Protein AF-A0A453LFC6-F1 (afdb_monomer_lite)

Structure (mmCIF, N/CA/C/O backbone):
data_AF-A0A453LFC6-F1
#
_entry.id   AF-A0A453LFC6-F1
#
loop_
_atom_site.group_PDB
_atom_site.id
_atom_site.type_symbol
_atom_site.label_atom_id
_atom_site.label_alt_id
_atom_site.label_comp_id
_atom_site.label_asym_id
_atom_site.label_entity_id
_atom_site.label_seq_id
_atom_site.pdbx_PDB_ins_code
_atom_site.Cartn_x
_atom_site.Cartn_y
_atom_site.Cartn_z
_atom_site.occupancy
_atom_site.B_iso_or_equiv
_atom_site.auth_seq_id
_atom_site.auth_comp_id
_atom_site.auth_asym_id
_atom_site.auth_atom_id
_atom_site.pdbx_PDB_model_num
ATOM 1 N N . ASP A 1 1 ? 2.794 -14.665 -12.417 1.00 65.31 1 ASP A N 1
ATOM 2 C CA . ASP A 1 1 ? 2.870 -16.138 -12.338 1.00 65.31 1 ASP A CA 1
ATOM 3 C C . ASP A 1 1 ? 1.513 -16.704 -11.916 1.00 65.31 1 ASP A C 1
ATOM 5 O O . ASP A 1 1 ? 0.936 -16.222 -10.948 1.00 65.31 1 ASP A O 1
ATOM 9 N N . LEU A 1 2 ? 0.992 -17.698 -12.644 1.00 73.31 2 LEU A N 1
ATOM 10 C CA . LEU A 1 2 ? -0.300 -18.332 -12.348 1.00 73.31 2 LEU A CA 1
ATOM 11 C C . LEU A 1 2 ? -0.271 -19.138 -11.041 1.00 73.31 2 LEU A C 1
ATOM 13 O O . LEU A 1 2 ? -1.313 -19.289 -10.400 1.00 73.31 2 LEU A O 1
ATOM 17 N N . ASN A 1 3 ? 0.900 -19.634 -10.629 1.00 82.06 3 ASN A N 1
ATOM 18 C CA . ASN A 1 3 ? 1.019 -20.421 -9.407 1.00 82.06 3 ASN A CA 1
ATOM 19 C C . ASN A 1 3 ? 0.841 -19.544 -8.155 1.00 82.06 3 ASN A C 1
ATOM 21 O O . ASN A 1 3 ? 0.060 -19.899 -7.269 1.00 82.06 3 ASN A O 1
ATOM 25 N N . THR A 1 4 ? 1.458 -18.356 -8.129 1.00 82.06 4 THR A N 1
ATOM 26 C CA . THR A 1 4 ? 1.253 -17.354 -7.066 1.00 82.06 4 THR A CA 1
ATOM 27 C C . THR A 1 4 ? -0.200 -16.890 -6.981 1.00 82.06 4 THR A C 1
ATOM 29 O O . THR A 1 4 ? -0.789 -16.901 -5.902 1.00 82.06 4 THR A O 1
ATOM 32 N N . THR A 1 5 ? -0.834 -16.558 -8.109 1.00 86.00 5 THR A N 1
ATOM 33 C CA . THR A 1 5 ? -2.251 -16.157 -8.129 1.00 86.00 5 THR A CA 1
ATOM 34 C C . THR A 1 5 ? -3.157 -17.271 -7.591 1.00 86.00 5 THR A C 1
ATOM 36 O O . THR A 1 5 ? -4.019 -17.024 -6.746 1.00 86.00 5 THR A O 1
ATOM 39 N N . ALA A 1 6 ? -2.949 -18.518 -8.028 1.00 89.38 6 ALA A N 1
ATOM 40 C CA . ALA A 1 6 ? -3.715 -19.661 -7.537 1.00 89.38 6 ALA A CA 1
ATOM 41 C C . ALA A 1 6 ? -3.495 -19.910 -6.037 1.00 89.38 6 ALA A C 1
ATOM 43 O O . ALA A 1 6 ? -4.434 -20.294 -5.337 1.00 89.38 6 ALA A O 1
ATOM 44 N N . PHE A 1 7 ? -2.278 -19.684 -5.537 1.00 91.81 7 PHE A N 1
ATOM 45 C CA . PHE A 1 7 ? -1.970 -19.745 -4.113 1.00 91.81 7 PHE A CA 1
ATOM 46 C C . PHE A 1 7 ? -2.739 -18.688 -3.316 1.00 91.81 7 PHE A C 1
ATOM 48 O O . PHE A 1 7 ? -3.418 -19.059 -2.359 1.00 91.81 7 PHE A O 1
ATOM 55 N N . LEU A 1 8 ? -2.734 -17.424 -3.749 1.00 92.56 8 LEU A N 1
ATOM 56 C CA . LEU A 1 8 ? -3.484 -16.350 -3.087 1.00 92.56 8 LEU A CA 1
ATOM 57 C C . LEU A 1 8 ? -4.979 -16.673 -3.001 1.00 92.56 8 LEU A C 1
ATOM 59 O O . LEU A 1 8 ? -5.566 -16.579 -1.929 1.00 92.56 8 LEU A O 1
ATOM 63 N N . TYR A 1 9 ? -5.584 -17.165 -4.085 1.00 94.12 9 TYR A N 1
ATOM 64 C CA . TYR A 1 9 ? -6.980 -17.613 -4.058 1.00 94.12 9 TYR A CA 1
ATOM 65 C C . TYR A 1 9 ? -7.247 -18.732 -3.043 1.00 94.12 9 TYR A C 1
ATOM 67 O O . TYR A 1 9 ? -8.329 -18.785 -2.462 1.00 94.12 9 TYR A O 1
ATOM 75 N N . ARG A 1 10 ? -6.306 -19.668 -2.855 1.00 94.62 10 ARG A N 1
ATOM 76 C CA . ARG A 1 10 ? -6.457 -20.740 -1.858 1.00 94.62 10 ARG A CA 1
ATOM 77 C C . ARG A 1 10 ? -6.383 -20.190 -0.440 1.00 94.62 10 ARG A C 1
ATOM 79 O O . ARG A 1 10 ? -7.236 -20.554 0.358 1.00 94.62 10 ARG A O 1
ATOM 86 N N . VAL A 1 11 ? -5.408 -19.326 -0.158 1.00 94.38 11 VAL A N 1
ATOM 87 C CA . VAL A 1 11 ? -5.230 -18.722 1.170 1.00 94.38 11 VAL A CA 1
ATOM 88 C C . VAL A 1 11 ? -6.427 -17.850 1.524 1.00 94.38 11 VAL A C 1
ATOM 90 O O . VAL A 1 11 ? -7.040 -18.070 2.556 1.00 94.38 11 VAL A O 1
ATOM 93 N N . ILE A 1 12 ? -6.838 -16.939 0.638 1.00 95.19 12 ILE A N 1
ATOM 94 C CA . ILE A 1 12 ? -7.971 -16.045 0.904 1.00 95.19 12 ILE A CA 1
ATOM 95 C C . ILE A 1 12 ? -9.254 -16.843 1.182 1.00 95.19 12 ILE A C 1
ATOM 97 O O . ILE A 1 12 ? -9.991 -16.511 2.100 1.00 95.19 12 ILE A O 1
ATOM 101 N N . ARG A 1 13 ? -9.517 -17.928 0.439 1.00 94.75 13 ARG A N 1
ATOM 102 C CA . ARG A 1 13 ? -10.677 -18.794 0.717 1.00 94.75 13 ARG A CA 1
ATOM 103 C C . ARG A 1 13 ? -10.576 -19.556 2.035 1.00 94.75 13 ARG A C 1
ATOM 105 O O . ARG A 1 13 ? -11.609 -19.877 2.604 1.00 94.75 13 ARG A O 1
ATOM 112 N N . ALA A 1 14 ? -9.369 -19.938 2.445 1.00 96.06 14 ALA A N 1
ATOM 113 C CA . ALA A 1 14 ? -9.162 -20.699 3.671 1.00 96.06 14 ALA A CA 1
ATOM 114 C C . ALA A 1 14 ? -9.275 -19.810 4.915 1.00 96.06 14 ALA A C 1
ATOM 116 O O . ALA A 1 14 ? -9.831 -20.249 5.915 1.00 96.06 14 ALA A O 1
ATOM 117 N N . GLU A 1 15 ? -8.770 -18.579 4.826 1.00 94.62 15 GLU A N 1
ATOM 118 C CA . GLU A 1 15 ? -8.699 -17.640 5.948 1.00 94.62 15 GLU A CA 1
ATOM 119 C C . GLU A 1 15 ? -9.917 -16.704 6.046 1.00 94.62 15 GLU A C 1
ATOM 121 O O . GLU A 1 15 ? -10.121 -16.115 7.100 1.00 94.62 15 GLU A O 1
ATOM 126 N N . ASP A 1 16 ? -10.702 -16.553 4.969 1.00 92.56 16 ASP A N 1
ATOM 127 C CA . ASP A 1 16 ? -11.873 -15.656 4.869 1.00 92.56 16 ASP A CA 1
ATOM 128 C C . ASP A 1 16 ? -11.641 -14.254 5.487 1.00 92.56 16 ASP A C 1
ATOM 130 O O . ASP A 1 16 ? -12.352 -13.847 6.407 1.00 92.56 16 ASP A O 1
ATOM 134 N N . PRO A 1 17 ? -10.596 -13.515 5.051 1.00 93.75 17 PRO A N 1
ATOM 135 C CA . PRO A 1 17 ? -10.158 -12.307 5.743 1.00 93.75 17 PRO A CA 1
ATOM 136 C C . PRO A 1 17 ? -11.014 -11.085 5.391 1.00 93.75 17 PRO A C 1
ATOM 138 O O . PRO A 1 17 ? -11.397 -10.901 4.237 1.00 93.75 17 PRO A O 1
ATOM 141 N N . ASP A 1 18 ? -11.180 -10.152 6.333 1.00 89.75 18 ASP A N 1
ATOM 142 C CA . ASP A 1 18 ? -11.832 -8.862 6.043 1.00 89.75 18 ASP A CA 1
ATOM 143 C C . ASP A 1 18 ? -10.926 -7.857 5.304 1.00 89.75 18 ASP A C 1
ATOM 145 O O . ASP A 1 18 ? -11.403 -6.907 4.674 1.00 89.75 18 ASP A O 1
ATOM 149 N N . LEU A 1 19 ? -9.605 -8.046 5.393 1.00 94.19 19 LEU A N 1
ATOM 150 C CA . LEU A 1 19 ? -8.594 -7.190 4.774 1.00 94.19 19 LEU A CA 1
ATOM 151 C C . LEU A 1 19 ? -7.403 -8.015 4.286 1.00 94.19 19 LEU A C 1
ATOM 153 O O . LEU A 1 19 ? -6.829 -8.799 5.038 1.00 94.19 19 LEU A O 1
ATOM 157 N N . VAL A 1 20 ? -6.971 -7.754 3.052 1.00 96.19 20 VAL A N 1
ATOM 158 C CA . VAL A 1 20 ? -5.697 -8.255 2.515 1.00 96.19 20 VAL A CA 1
ATOM 159 C C . VAL A 1 20 ? -4.668 -7.128 2.500 1.00 96.19 20 VAL A C 1
ATOM 161 O O . VAL A 1 20 ? -4.922 -6.057 1.953 1.00 96.19 20 VAL A O 1
ATOM 164 N N . VAL A 1 21 ? -3.491 -7.362 3.077 1.00 96.38 21 VAL A N 1
ATOM 165 C CA . VAL A 1 21 ? -2.382 -6.399 3.058 1.00 96.38 21 VAL A CA 1
ATOM 166 C C . VAL A 1 21 ? -1.228 -6.946 2.230 1.00 96.38 21 VAL A C 1
ATOM 168 O O . VAL A 1 21 ? -0.699 -8.012 2.536 1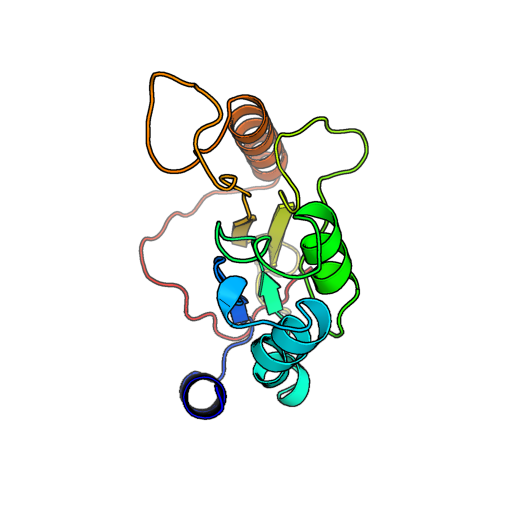.00 96.38 21 VAL A O 1
ATOM 171 N N . PHE A 1 22 ? -0.812 -6.191 1.216 1.00 95.75 22 PHE A N 1
ATOM 172 C CA . PHE A 1 22 ? 0.371 -6.480 0.419 1.00 95.75 22 PHE A CA 1
ATOM 173 C C . PHE A 1 22 ? 1.551 -5.612 0.879 1.00 95.75 22 PHE A C 1
ATOM 175 O O . PHE A 1 22 ? 1.496 -4.383 0.862 1.00 95.75 22 PHE A O 1
ATOM 182 N N . THR A 1 23 ? 2.627 -6.242 1.339 1.00 93.31 23 THR A N 1
ATOM 183 C CA . THR A 1 23 ? 3.700 -5.564 2.087 1.00 93.31 23 THR A CA 1
ATOM 184 C C . THR A 1 23 ? 4.904 -5.162 1.233 1.00 93.31 23 THR A C 1
ATOM 186 O O . THR A 1 23 ? 6.008 -5.050 1.759 1.00 93.31 23 THR A O 1
ATOM 189 N N . GLY A 1 24 ? 4.701 -4.929 -0.064 1.00 91.44 24 GLY A N 1
ATOM 190 C CA . GLY A 1 24 ? 5.767 -4.619 -1.016 1.00 91.44 24 GLY A CA 1
ATOM 191 C C . GLY A 1 24 ? 6.234 -5.831 -1.813 1.00 91.44 24 GLY A C 1
ATOM 192 O O . GLY A 1 24 ? 5.842 -6.961 -1.526 1.00 91.44 24 GLY A O 1
ATOM 193 N N . ASP A 1 25 ? 7.039 -5.562 -2.842 1.00 92.06 25 ASP A N 1
ATOM 194 C CA . ASP A 1 25 ? 7.485 -6.532 -3.852 1.00 92.06 25 ASP A CA 1
ATOM 195 C C . ASP A 1 25 ? 6.291 -7.300 -4.436 1.00 92.06 25 ASP A C 1
ATOM 197 O O . ASP A 1 25 ? 6.276 -8.523 -4.592 1.00 92.06 25 ASP A O 1
ATOM 201 N N . ASN A 1 26 ? 5.254 -6.525 -4.745 1.00 90.44 26 ASN A N 1
ATOM 202 C CA . ASN A 1 26 ? 4.005 -6.970 -5.341 1.00 90.44 26 ASN A CA 1
ATOM 203 C C . ASN A 1 26 ? 4.242 -7.521 -6.752 1.00 90.44 26 ASN A C 1
ATOM 205 O O . ASN A 1 26 ? 3.557 -8.448 -7.193 1.00 90.44 26 ASN A O 1
ATOM 209 N N . ILE A 1 27 ? 5.222 -6.950 -7.457 1.00 89.44 27 ILE A N 1
ATOM 210 C CA . ILE A 1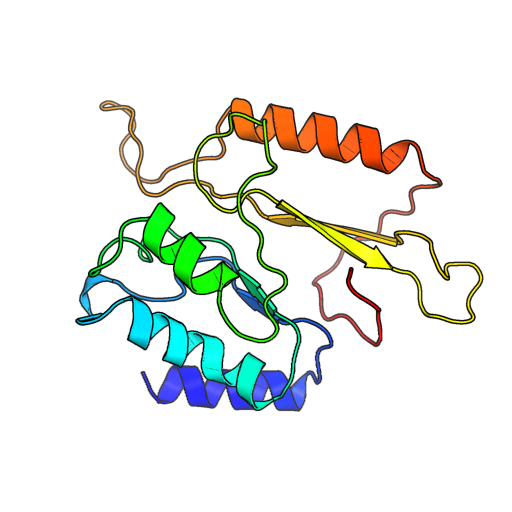 27 ? 5.732 -7.449 -8.729 1.00 89.44 27 ILE A CA 1
ATOM 211 C C . ILE A 1 27 ? 7.255 -7.546 -8.681 1.00 89.44 27 ILE A C 1
ATOM 213 O O . ILE A 1 27 ? 7.937 -6.779 -8.005 1.00 89.44 27 ILE A O 1
ATOM 217 N N . PHE A 1 28 ? 7.796 -8.451 -9.489 1.00 86.12 28 PHE A N 1
ATOM 218 C CA . PHE A 1 28 ? 9.215 -8.459 -9.807 1.00 86.12 28 PHE A CA 1
ATOM 219 C C . PHE A 1 28 ? 9.424 -7.690 -11.114 1.00 86.12 28 PHE A C 1
ATOM 221 O O . PHE A 1 28 ? 9.079 -8.187 -12.189 1.00 86.12 28 PHE A O 1
ATOM 228 N N . GLY A 1 29 ? 9.916 -6.449 -11.026 1.00 76.69 29 GLY A N 1
ATOM 229 C CA . GLY A 1 29 ? 9.918 -5.526 -12.164 1.00 76.69 29 GLY A CA 1
ATOM 230 C C . GLY A 1 29 ? 10.702 -6.027 -13.382 1.00 76.69 29 GLY A C 1
ATOM 231 O O . GLY A 1 29 ? 10.246 -5.826 -14.506 1.00 76.69 29 GLY A O 1
ATOM 232 N N . ALA A 1 30 ? 11.799 -6.764 -13.176 1.00 77.38 30 ALA A N 1
ATOM 233 C CA . ALA A 1 30 ? 12.604 -7.333 -14.262 1.00 77.38 30 ALA A CA 1
ATOM 234 C C . ALA A 1 30 ? 11.833 -8.327 -15.157 1.00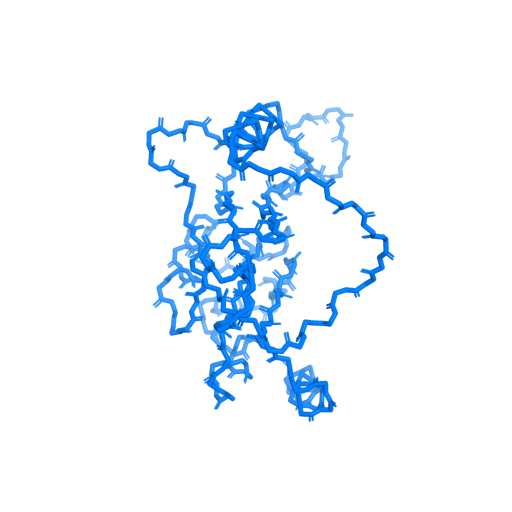 77.38 30 ALA A C 1
ATOM 236 O O . ALA A 1 30 ? 12.081 -8.380 -16.361 1.00 77.38 30 ALA A O 1
ATOM 237 N N . ASP A 1 31 ? 10.860 -9.051 -14.597 1.00 81.75 31 ASP A N 1
ATOM 238 C CA . ASP A 1 31 ? 10.001 -9.986 -15.340 1.00 81.75 31 ASP A CA 1
ATOM 239 C C . ASP A 1 31 ? 8.653 -9.354 -15.738 1.00 81.75 31 ASP A C 1
ATOM 241 O O . ASP A 1 31 ? 7.757 -10.024 -16.259 1.00 81.75 31 ASP A O 1
ATOM 245 N N . SER A 1 32 ? 8.487 -8.049 -15.504 1.00 82.69 32 SER A N 1
ATOM 246 C CA . SER A 1 32 ? 7.249 -7.318 -15.747 1.00 82.69 32 SER A CA 1
ATOM 247 C C . SER A 1 32 ? 7.382 -6.372 -16.940 1.00 82.69 32 SER A C 1
ATOM 249 O O . SER A 1 32 ? 7.693 -5.190 -16.794 1.00 82.69 32 SER A O 1
ATOM 251 N N . THR A 1 33 ? 7.022 -6.857 -18.130 1.00 87.00 33 THR A N 1
ATOM 252 C CA . THR A 1 33 ? 6.997 -6.042 -19.362 1.00 87.00 33 THR A CA 1
ATOM 253 C C . THR A 1 33 ? 6.009 -4.869 -19.310 1.00 87.00 33 THR A C 1
ATOM 255 O O . THR A 1 33 ? 6.122 -3.935 -20.097 1.00 87.00 33 THR A O 1
ATOM 258 N N . ASP A 1 34 ? 5.017 -4.931 -18.418 1.00 92.88 34 ASP A N 1
ATOM 259 C CA . ASP A 1 34 ? 4.025 -3.883 -18.168 1.00 92.88 34 ASP A CA 1
ATOM 260 C C . ASP A 1 34 ? 3.683 -3.882 -16.669 1.00 92.88 34 ASP A C 1
ATOM 262 O O . ASP A 1 34 ? 2.933 -4.735 -16.194 1.00 92.88 34 ASP A O 1
ATOM 266 N N . ALA A 1 35 ? 4.279 -2.955 -15.913 1.00 93.69 35 ALA A N 1
ATOM 267 C CA . ALA A 1 35 ? 4.142 -2.904 -14.456 1.00 93.69 35 ALA A CA 1
ATOM 268 C C . ALA A 1 35 ? 2.690 -2.705 -13.996 1.00 93.69 35 ALA A C 1
ATOM 270 O O . ALA A 1 35 ? 2.283 -3.321 -13.014 1.00 93.69 35 ALA A O 1
ATOM 271 N N . ALA A 1 36 ? 1.891 -1.920 -14.727 1.00 95.62 36 ALA A N 1
ATOM 272 C CA . ALA A 1 36 ? 0.480 -1.708 -14.403 1.00 95.62 36 ALA A CA 1
ATOM 273 C C . ALA A 1 36 ? -0.312 -3.019 -14.508 1.00 95.62 36 ALA A C 1
ATOM 275 O O . ALA A 1 36 ? -0.984 -3.419 -13.560 1.00 95.62 36 ALA A O 1
ATOM 276 N N . LYS A 1 37 ? -0.164 -3.750 -15.621 1.00 94.50 37 LYS A N 1
ATOM 277 C CA . LYS A 1 37 ? -0.850 -5.041 -15.803 1.00 94.50 37 LYS A CA 1
ATOM 278 C C . LYS A 1 37 ? -0.374 -6.112 -14.830 1.00 94.50 37 LYS A C 1
ATOM 280 O O . LYS A 1 37 ? -1.172 -6.941 -14.397 1.00 94.50 37 LYS A O 1
ATOM 285 N N . SER A 1 38 ? 0.913 -6.121 -14.493 1.00 94.25 38 SER A N 1
ATOM 286 C CA . SER A 1 38 ? 1.442 -7.048 -13.492 1.00 94.25 38 SER A CA 1
ATOM 287 C C . SER A 1 38 ? 0.859 -6.761 -12.108 1.00 94.25 38 SER A C 1
ATOM 289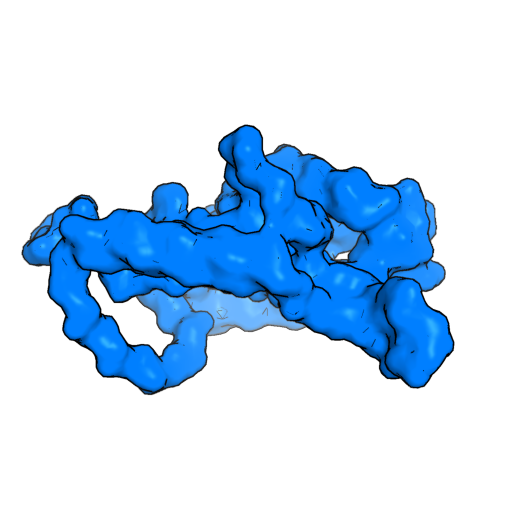 O O . SER A 1 38 ? 0.463 -7.701 -11.422 1.00 94.25 38 SER A O 1
ATOM 291 N N . MET A 1 39 ? 0.726 -5.484 -11.733 1.00 95.25 39 MET A N 1
ATOM 292 C CA . MET A 1 39 ? 0.034 -5.071 -10.507 1.00 95.25 39 MET A CA 1
ATOM 293 C C . MET A 1 39 ? -1.441 -5.479 -10.539 1.00 95.25 39 MET A C 1
ATOM 295 O O . MET A 1 39 ? -1.929 -6.076 -9.580 1.00 95.25 39 MET A O 1
ATOM 299 N N . ASP A 1 40 ? -2.136 -5.260 -11.660 1.00 95.81 40 ASP A N 1
ATOM 300 C CA . ASP A 1 40 ? -3.523 -5.706 -11.834 1.00 95.81 40 ASP A CA 1
ATOM 301 C C . ASP A 1 40 ? -3.658 -7.210 -11.579 1.00 95.81 40 ASP A C 1
ATOM 303 O O . ASP A 1 40 ? -4.536 -7.639 -10.832 1.00 95.81 40 ASP A O 1
ATOM 307 N N . ALA A 1 41 ? -2.757 -8.018 -12.144 1.00 94.19 41 ALA A N 1
ATOM 308 C CA . ALA A 1 41 ? -2.754 -9.465 -11.969 1.00 94.19 41 ALA A CA 1
ATOM 309 C C . ALA A 1 41 ? -2.401 -9.904 -10.536 1.00 94.19 41 ALA A C 1
ATOM 311 O O . ALA A 1 41 ? -2.982 -10.873 -10.038 1.00 94.19 41 ALA A O 1
ATOM 312 N N . ALA A 1 42 ? -1.470 -9.212 -9.873 1.00 93.81 42 ALA A N 1
ATOM 313 C CA . ALA A 1 42 ? -1.060 -9.504 -8.500 1.00 93.81 42 ALA A CA 1
ATOM 314 C C . ALA A 1 42 ? -2.197 -9.248 -7.498 1.00 93.81 42 ALA A C 1
ATOM 316 O O . ALA A 1 42 ? -2.441 -10.061 -6.606 1.00 93.81 42 ALA A O 1
ATOM 317 N N . ILE A 1 43 ? -2.935 -8.155 -7.691 1.00 96.31 43 ILE A N 1
ATOM 318 C CA . ILE A 1 43 ? -4.015 -7.714 -6.800 1.00 96.31 43 ILE A CA 1
ATOM 319 C C . ILE A 1 43 ? -5.374 -8.339 -7.169 1.00 96.31 43 ILE A C 1
ATOM 321 O O . ILE A 1 43 ? -6.276 -8.419 -6.328 1.00 96.31 43 ILE A O 1
ATOM 325 N N . ALA A 1 44 ? -5.532 -8.837 -8.403 1.00 96.25 44 ALA A N 1
ATOM 326 C CA . ALA A 1 44 ? -6.773 -9.427 -8.910 1.00 96.25 44 ALA A CA 1
ATOM 327 C C . ALA A 1 44 ? -7.470 -10.413 -7.954 1.00 96.25 44 ALA A C 1
ATOM 329 O O . ALA A 1 44 ? -8.701 -10.352 -7.894 1.00 96.25 44 ALA A O 1
ATOM 330 N N . PRO A 1 45 ? -6.778 -11.289 -7.192 1.00 95.94 45 PRO A N 1
ATOM 331 C CA . PRO A 1 45 ? -7.439 -12.172 -6.233 1.00 95.94 45 PRO A CA 1
ATOM 332 C C . PRO A 1 45 ? -8.283 -11.433 -5.190 1.00 95.94 45 PRO A C 1
ATOM 334 O O . PRO A 1 45 ? -9.444 -11.788 -4.996 1.00 95.94 45 PRO A O 1
ATOM 337 N N . ALA A 1 46 ? -7.751 -10.369 -4.578 1.00 96.19 46 ALA A N 1
ATOM 338 C CA . ALA A 1 46 ? -8.477 -9.588 -3.576 1.00 96.19 46 ALA A CA 1
ATOM 339 C C . ALA A 1 46 ? -9.686 -8.870 -4.197 1.00 96.19 46 ALA A C 1
ATOM 341 O O . ALA A 1 46 ? -10.794 -8.928 -3.663 1.00 96.19 46 ALA A O 1
ATOM 342 N N . ILE A 1 47 ? -9.503 -8.264 -5.376 1.00 97.19 47 ILE A N 1
ATOM 343 C CA . ILE A 1 47 ? -10.578 -7.553 -6.088 1.00 97.19 47 ILE A CA 1
ATOM 344 C C . ILE A 1 47 ? -11.686 -8.514 -6.530 1.00 97.19 47 ILE A C 1
ATOM 346 O O . ILE A 1 47 ? -12.869 -8.219 -6.356 1.00 97.19 47 ILE A O 1
ATOM 350 N N . THR A 1 48 ? -11.319 -9.666 -7.094 1.00 96.69 48 THR A N 1
ATOM 351 C CA . THR A 1 48 ? -12.268 -10.665 -7.614 1.00 96.69 48 THR A CA 1
ATOM 352 C C . THR A 1 48 ? -13.086 -11.292 -6.491 1.00 96.69 48 THR A C 1
ATOM 354 O O . THR A 1 48 ? -14.267 -11.573 -6.678 1.00 96.69 48 THR A O 1
ATOM 357 N N . MET A 1 49 ? -12.490 -11.456 -5.309 1.00 95.94 49 MET A N 1
ATOM 358 C CA . MET A 1 49 ? -13.179 -11.930 -4.106 1.00 95.94 49 MET A CA 1
ATOM 359 C C . MET A 1 49 ? -13.900 -10.808 -3.340 1.00 95.94 49 MET A C 1
ATOM 361 O O . MET A 1 49 ? -14.413 -11.041 -2.253 1.00 95.94 49 MET A O 1
ATOM 365 N N . ASN A 1 50 ? -13.982 -9.605 -3.922 1.00 96.56 50 ASN A N 1
ATOM 366 C CA . ASN A 1 50 ? -14.646 -8.430 -3.360 1.00 96.56 50 ASN A CA 1
ATOM 367 C C . ASN A 1 50 ? -14.128 -8.011 -1.971 1.00 96.56 50 ASN A C 1
ATOM 369 O O . ASN A 1 50 ? -14.873 -7.464 -1.160 1.00 96.56 50 ASN A O 1
ATOM 373 N N . LEU A 1 51 ? -12.840 -8.227 -1.715 1.00 96.25 51 LEU A N 1
ATOM 374 C CA . LEU A 1 51 ? -12.195 -7.839 -0.468 1.00 96.25 51 LEU A CA 1
ATOM 375 C C . LEU A 1 51 ? -11.647 -6.419 -0.546 1.00 96.25 51 LEU A C 1
ATOM 377 O O . LEU A 1 51 ? -11.224 -5.948 -1.609 1.00 96.25 51 LEU A O 1
ATOM 381 N N . ARG A 1 52 ? -11.638 -5.745 0.606 1.00 96.75 52 ARG A N 1
ATOM 382 C CA . ARG A 1 52 ? -10.822 -4.549 0.811 1.00 96.75 52 ARG A CA 1
ATOM 383 C C . ARG A 1 52 ? -9.358 -4.974 0.870 1.00 96.75 52 ARG A C 1
ATOM 385 O O . ARG A 1 52 ? -9.034 -6.036 1.404 1.00 96.75 52 ARG A O 1
ATOM 392 N N . TRP A 1 53 ? -8.469 -4.144 0.345 1.00 97.75 53 TRP A N 1
ATOM 393 C CA . TRP A 1 53 ? -7.039 -4.427 0.395 1.00 97.75 53 TRP A CA 1
ATOM 394 C C . TRP A 1 53 ? -6.208 -3.155 0.501 1.00 97.75 53 TRP A C 1
ATOM 396 O O . TRP A 1 53 ? -6.650 -2.087 0.092 1.00 97.75 53 TRP A O 1
ATOM 406 N N . ALA A 1 54 ? -5.003 -3.267 1.045 1.00 97.69 54 ALA A N 1
ATOM 407 C CA . ALA A 1 54 ? -4.043 -2.173 1.149 1.00 97.69 54 ALA A CA 1
ATOM 408 C C . ALA A 1 54 ? -2.657 -2.651 0.707 1.00 97.69 54 ALA A C 1
ATOM 410 O O . ALA A 1 54 ? -2.347 -3.834 0.848 1.00 97.69 54 ALA A O 1
ATOM 411 N N . ALA A 1 55 ? -1.827 -1.753 0.185 1.00 97.00 55 ALA A N 1
ATOM 412 C CA . ALA A 1 55 ? -0.478 -2.077 -0.254 1.00 97.00 55 ALA A CA 1
ATOM 413 C C . ALA A 1 55 ? 0.550 -1.002 0.113 1.00 97.00 55 ALA A C 1
ATOM 415 O O . ALA A 1 55 ? 0.251 0.195 0.126 1.00 97.00 55 ALA A O 1
ATOM 416 N N . VAL A 1 56 ? 1.777 -1.448 0.369 1.00 94.69 56 VAL A N 1
ATOM 417 C CA . VAL A 1 56 ? 2.991 -0.616 0.343 1.00 94.69 56 VAL A CA 1
ATOM 418 C C . VAL A 1 56 ? 3.904 -1.077 -0.780 1.00 94.69 56 VAL A C 1
ATOM 420 O O . VAL A 1 56 ? 3.721 -2.154 -1.350 1.00 94.69 56 VAL A O 1
ATOM 423 N N . LEU A 1 57 ? 4.873 -0.230 -1.109 1.00 94.75 57 LEU A N 1
ATOM 424 C CA . LEU A 1 57 ? 5.832 -0.476 -2.173 1.00 94.75 57 LEU A CA 1
ATOM 425 C C . LEU A 1 57 ? 7.067 -1.194 -1.634 1.00 94.75 57 LEU A C 1
ATOM 427 O O . LEU A 1 57 ? 7.651 -0.773 -0.636 1.00 94.75 57 LEU A O 1
ATOM 431 N N . GLY A 1 58 ? 7.508 -2.221 -2.348 1.00 92.31 58 GLY A N 1
ATOM 432 C CA . GLY A 1 58 ? 8.823 -2.822 -2.161 1.00 92.31 58 GLY A CA 1
ATOM 433 C C . GLY A 1 58 ? 9.873 -2.191 -3.066 1.00 92.31 58 GLY A C 1
ATOM 434 O O . GLY A 1 58 ? 9.621 -1.205 -3.771 1.00 92.31 58 GLY A O 1
ATOM 435 N N . ASN A 1 59 ? 11.083 -2.735 -3.025 1.00 90.31 59 ASN A N 1
ATOM 436 C CA . ASN A 1 59 ? 12.186 -2.244 -3.840 1.00 90.31 59 ASN A CA 1
ATOM 437 C C . ASN A 1 59 ? 12.051 -2.693 -5.305 1.00 90.31 59 ASN A C 1
ATOM 439 O O . ASN A 1 59 ? 12.406 -1.930 -6.200 1.00 90.31 59 ASN A O 1
ATOM 443 N N . HIS A 1 60 ? 11.458 -3.864 -5.565 1.00 90.12 60 HIS A N 1
ATOM 444 C CA . HIS A 1 60 ? 11.308 -4.405 -6.922 1.00 90.12 60 HIS A CA 1
ATOM 445 C C . HIS A 1 60 ? 10.147 -3.800 -7.719 1.00 90.12 60 HIS A C 1
ATOM 447 O O . HIS A 1 60 ? 10.134 -3.860 -8.951 1.00 90.12 60 HIS A O 1
ATOM 453 N N . ASP A 1 61 ? 9.186 -3.178 -7.038 1.00 89.19 61 ASP A N 1
ATOM 454 C CA . ASP A 1 61 ? 7.946 -2.707 -7.659 1.00 89.19 61 ASP A CA 1
ATOM 455 C C . ASP A 1 61 ? 8.165 -1.617 -8.721 1.00 89.19 61 ASP A C 1
ATOM 457 O O . ASP A 1 61 ? 7.362 -1.471 -9.642 1.00 89.19 61 ASP A O 1
ATOM 461 N N . GLN A 1 62 ? 9.264 -0.868 -8.616 1.00 85.75 62 GLN A N 1
ATOM 462 C CA . GLN A 1 62 ? 9.612 0.239 -9.514 1.00 85.75 62 GLN A CA 1
ATOM 463 C C . GLN A 1 62 ? 10.615 -0.135 -10.616 1.00 85.75 62 GLN A C 1
ATOM 465 O O . GLN A 1 62 ? 11.068 0.740 -11.349 1.00 85.75 62 GLN A O 1
ATOM 470 N N . GLU A 1 63 ? 11.010 -1.406 -10.715 1.00 86.75 63 GLU A N 1
ATOM 471 C CA . GLU A 1 63 ? 12.032 -1.848 -11.677 1.00 86.75 63 GLU A CA 1
ATOM 472 C C . GLU A 1 63 ? 11.459 -2.103 -13.087 1.00 86.75 63 GLU A C 1
ATOM 474 O O . GLU A 1 63 ? 12.206 -2.418 -14.011 1.00 86.75 63 GLU A O 1
ATOM 479 N N . GLY A 1 64 ? 10.137 -1.982 -13.258 1.00 88.06 64 GLY A N 1
ATOM 480 C CA . GLY A 1 64 ? 9.437 -2.165 -14.532 1.00 88.06 64 GLY A CA 1
ATOM 481 C C . GLY A 1 64 ? 9.195 -0.857 -15.300 1.00 88.06 64 GLY A C 1
ATOM 482 O O . GLY A 1 64 ? 10.039 0.032 -15.371 1.00 88.06 64 GLY A O 1
ATOM 483 N N . THR A 1 65 ? 8.009 -0.726 -15.900 1.00 93.50 65 THR A N 1
ATOM 484 C CA . THR A 1 65 ? 7.647 0.413 -16.770 1.00 93.50 65 THR A CA 1
ATOM 485 C C . THR A 1 65 ? 7.097 1.644 -16.041 1.00 93.50 65 THR A C 1
ATOM 487 O O . THR A 1 65 ? 6.865 2.671 -16.680 1.00 93.50 65 THR A O 1
ATOM 490 N N . LEU A 1 66 ? 6.867 1.565 -14.728 1.00 94.69 66 LEU A N 1
ATOM 491 C CA . LEU A 1 66 ? 6.346 2.662 -13.910 1.00 94.69 66 LEU A CA 1
ATOM 492 C C . LEU A 1 66 ? 7.397 3.134 -12.902 1.00 94.69 66 LEU A C 1
ATOM 494 O O . LEU A 1 66 ? 8.113 2.328 -12.316 1.00 94.69 66 LEU A O 1
ATOM 498 N N . SER A 1 67 ? 7.439 4.446 -12.652 1.00 95.56 67 SER A N 1
ATOM 499 C CA . SER A 1 67 ? 8.189 5.004 -11.520 1.00 95.56 67 SER A CA 1
ATOM 500 C C . SER A 1 67 ? 7.555 4.593 -10.186 1.00 95.56 67 SER A C 1
ATOM 502 O O . SER A 1 67 ? 6.377 4.245 -10.151 1.00 95.56 67 SER A O 1
ATOM 504 N N . ARG A 1 68 ? 8.285 4.725 -9.068 1.00 94.62 68 ARG A N 1
ATOM 505 C CA . ARG A 1 68 ? 7.754 4.482 -7.708 1.00 94.62 68 ARG A CA 1
ATOM 506 C C . ARG A 1 68 ? 6.416 5.180 -7.454 1.00 94.62 68 ARG A C 1
ATOM 508 O O . ARG A 1 68 ? 5.447 4.569 -7.015 1.00 94.62 68 ARG A O 1
ATOM 515 N N . GLU A 1 69 ? 6.364 6.465 -7.795 1.00 96.69 69 GLU A N 1
ATOM 516 C CA . GLU A 1 69 ? 5.154 7.283 -7.713 1.00 96.69 69 GLU A CA 1
ATOM 517 C C . GLU A 1 69 ? 4.056 6.769 -8.650 1.00 96.69 69 GLU A C 1
ATOM 519 O O . GLU A 1 69 ? 2.888 6.715 -8.272 1.00 96.69 69 GLU A O 1
ATOM 524 N N . GLY A 1 70 ? 4.425 6.385 -9.876 1.00 97.69 70 GLY A N 1
ATOM 525 C CA . GLY A 1 70 ? 3.507 5.818 -10.860 1.00 97.69 70 GLY A CA 1
ATOM 526 C C . GLY A 1 70 ? 2.866 4.520 -10.376 1.00 97.69 70 GLY A C 1
ATOM 527 O O . GLY A 1 70 ? 1.658 4.354 -10.530 1.00 97.69 70 GLY A O 1
ATOM 528 N N . VAL A 1 71 ? 3.641 3.645 -9.732 1.00 97.00 71 VAL A N 1
ATOM 529 C CA . VAL A 1 71 ? 3.137 2.415 -9.110 1.00 97.00 71 VAL A CA 1
ATOM 530 C C . VAL A 1 71 ? 2.149 2.744 -7.998 1.00 97.00 71 VAL A C 1
ATOM 532 O O . VAL A 1 71 ? 1.036 2.221 -8.008 1.00 97.00 71 VAL A O 1
ATOM 535 N N . MET A 1 72 ? 2.500 3.652 -7.079 1.00 97.88 72 MET A N 1
ATOM 536 C CA . MET A 1 72 ? 1.571 4.050 -6.018 1.00 97.88 72 MET A CA 1
ATOM 537 C C . MET A 1 72 ? 0.282 4.639 -6.596 1.00 97.88 72 MET A C 1
ATOM 539 O O . MET A 1 72 ? -0.813 4.305 -6.148 1.00 97.88 72 MET A O 1
ATOM 543 N N . ARG A 1 73 ? 0.396 5.473 -7.638 1.00 98.31 73 ARG A N 1
ATOM 544 C CA . ARG A 1 73 ? -0.759 6.061 -8.325 1.00 98.31 73 ARG A CA 1
ATOM 545 C C . ARG A 1 73 ? -1.666 5.018 -8.940 1.00 98.31 73 ARG A C 1
ATOM 547 O O . ARG A 1 73 ? -2.882 5.160 -8.845 1.00 98.31 73 ARG A O 1
ATOM 554 N N . HIS A 1 74 ? -1.082 3.981 -9.525 1.00 98.19 74 HIS A N 1
ATOM 555 C CA . HIS A 1 74 ? -1.834 2.850 -10.043 1.00 98.19 74 HIS A CA 1
ATOM 556 C C . HIS A 1 74 ? -2.590 2.138 -8.914 1.00 98.19 74 HIS A C 1
ATOM 558 O O . HIS A 1 74 ? -3.813 2.053 -8.971 1.00 98.19 74 HIS A O 1
ATOM 564 N N . LEU A 1 75 ? -1.900 1.744 -7.836 1.00 98.12 75 LEU A N 1
ATOM 565 C CA . LEU A 1 75 ? -2.490 1.027 -6.693 1.00 98.12 75 LEU A CA 1
ATOM 566 C C . LEU A 1 75 ? -3.628 1.795 -5.998 1.00 98.12 75 LEU A C 1
ATOM 568 O O . LEU A 1 75 ? -4.630 1.196 -5.606 1.00 98.12 75 LEU A O 1
ATOM 572 N N . VAL A 1 76 ? -3.499 3.117 -5.850 1.00 98.06 76 VAL A N 1
ATOM 573 C CA . VAL A 1 76 ? -4.540 3.983 -5.257 1.00 98.06 76 VAL A CA 1
ATOM 574 C C . VAL A 1 76 ? -5.752 4.143 -6.188 1.00 98.06 76 VAL A C 1
ATOM 576 O O . VAL A 1 76 ? -6.858 4.402 -5.723 1.00 98.06 76 VAL A O 1
ATOM 579 N N . GLY A 1 77 ? -5.579 3.969 -7.501 1.00 98.12 77 GLY A N 1
ATOM 580 C CA . GLY A 1 77 ? -6.667 4.042 -8.484 1.00 98.12 77 GLY A CA 1
ATOM 581 C C . GLY A 1 77 ? -7.469 2.746 -8.649 1.00 98.12 77 GLY A C 1
ATOM 582 O O . GLY A 1 77 ? -8.499 2.738 -9.325 1.00 98.12 77 GLY A O 1
ATOM 583 N N . MET A 1 78 ? -7.008 1.642 -8.064 1.00 98.25 78 MET A N 1
ATOM 584 C CA . MET A 1 78 ? -7.607 0.322 -8.245 1.00 98.25 78 MET A CA 1
ATOM 585 C C . MET A 1 78 ? -8.848 0.104 -7.368 1.00 98.25 78 MET A C 1
ATOM 587 O O . MET A 1 78 ? -9.015 0.670 -6.289 1.00 98.25 78 MET A O 1
ATOM 591 N N . LYS A 1 79 ? -9.746 -0.776 -7.824 1.00 98.19 79 LYS A N 1
ATOM 592 C CA . LYS A 1 79 ? -11.001 -1.080 -7.125 1.00 98.19 79 LYS A CA 1
ATOM 593 C C . LYS A 1 79 ? -10.744 -1.667 -5.727 1.00 98.19 79 LYS A C 1
ATOM 595 O O . LYS A 1 79 ? -9.844 -2.483 -5.548 1.00 98.19 79 LYS A O 1
ATOM 600 N N . ASN A 1 80 ? -11.590 -1.298 -4.761 1.00 97.00 80 ASN A N 1
ATOM 601 C CA . ASN A 1 80 ? -11.576 -1.772 -3.367 1.00 97.00 80 ASN A CA 1
ATOM 602 C C . ASN A 1 80 ? -10.275 -1.491 -2.586 1.00 97.00 80 ASN A C 1
ATOM 604 O O . ASN A 1 80 ? -10.115 -2.003 -1.475 1.00 97.00 80 ASN A O 1
ATOM 608 N N . THR A 1 81 ? -9.372 -0.672 -3.130 1.00 98.25 81 THR A N 1
ATOM 609 C CA . THR A 1 81 ? -8.153 -0.268 -2.431 1.00 98.25 81 THR A CA 1
ATOM 610 C C . THR A 1 81 ? -8.492 0.615 -1.230 1.00 98.25 81 THR A C 1
ATOM 612 O O . THR A 1 81 ? -9.371 1.477 -1.279 1.00 98.25 81 THR A O 1
ATOM 615 N N . LEU A 1 82 ? -7.793 0.373 -0.133 1.00 98.06 82 LEU A N 1
ATOM 616 C CA . LEU A 1 82 ? -7.654 1.266 1.009 1.00 98.06 82 LEU A CA 1
ATOM 617 C C . LEU A 1 82 ? -6.285 1.952 0.992 1.00 98.06 82 LEU A C 1
ATOM 619 O O . LEU A 1 82 ? -6.005 2.770 1.862 1.00 98.06 82 LEU A O 1
ATOM 623 N N . SER A 1 83 ? -5.429 1.628 0.018 1.00 97.69 83 SER A N 1
ATOM 624 C CA . SER A 1 83 ? -4.128 2.272 -0.130 1.00 97.69 83 SER A CA 1
ATOM 625 C C . SER A 1 83 ? -4.323 3.757 -0.404 1.00 97.69 83 SER A C 1
ATOM 627 O O . SER A 1 83 ? -5.198 4.146 -1.179 1.00 97.69 83 SER A O 1
ATOM 629 N N . ARG A 1 84 ? -3.494 4.597 0.211 1.00 97.69 84 ARG A N 1
ATOM 630 C CA . ARG A 1 84 ? -3.544 6.052 0.035 1.00 97.69 84 ARG A CA 1
ATOM 631 C C . ARG A 1 84 ? -2.178 6.565 -0.381 1.00 97.69 84 ARG A C 1
ATOM 633 O O . ARG A 1 84 ? -1.158 5.969 -0.051 1.00 97.69 84 ARG A O 1
ATOM 640 N N . PHE A 1 85 ? -2.160 7.686 -1.091 1.00 96.56 85 PHE A N 1
ATOM 641 C CA . PHE A 1 85 ? -0.933 8.462 -1.237 1.00 96.56 85 PHE A CA 1
ATOM 642 C C . PHE A 1 85 ? -0.492 9.049 0.109 1.00 96.56 85 PHE A C 1
ATOM 644 O O . PHE A 1 85 ? -1.195 8.934 1.115 1.00 96.56 85 PHE A O 1
ATOM 651 N N . ASN A 1 86 ? 0.677 9.694 0.107 1.00 97.19 86 ASN A N 1
ATOM 652 C CA . ASN A 1 86 ? 1.127 10.485 1.247 1.00 97.19 86 ASN A CA 1
ATOM 653 C C . ASN A 1 86 ? 0.051 11.514 1.649 1.00 97.19 86 ASN A C 1
ATOM 655 O O . ASN A 1 86 ? -0.679 11.995 0.775 1.00 97.19 86 ASN A O 1
ATOM 659 N N . PRO A 1 87 ? -0.042 11.887 2.937 1.00 94.56 87 PRO A N 1
ATOM 660 C CA . PRO A 1 87 ? -1.014 12.873 3.382 1.00 94.56 87 PRO A CA 1
ATOM 661 C C . PRO A 1 87 ? -0.770 14.221 2.702 1.00 94.56 87 PRO A C 1
ATOM 663 O O . PRO A 1 87 ? 0.373 14.659 2.554 1.00 94.56 87 PRO A O 1
ATOM 666 N N . GLU A 1 88 ? -1.849 14.895 2.312 1.00 93.12 88 GLU A N 1
ATOM 667 C CA . GLU A 1 88 ? -1.759 16.204 1.669 1.00 93.12 88 GLU A CA 1
ATOM 668 C C . GLU A 1 88 ? -1.058 17.227 2.572 1.00 93.12 88 GLU A C 1
ATOM 670 O O . GLU A 1 88 ? -1.284 17.282 3.782 1.00 93.12 88 GLU A O 1
ATOM 675 N N . GLY A 1 89 ? -0.192 18.050 1.976 1.00 92.12 89 GLY A N 1
ATOM 676 C CA . GLY A 1 89 ? 0.540 19.097 2.694 1.00 92.12 89 GLY A CA 1
ATOM 677 C C . GLY A 1 89 ? 1.648 18.593 3.627 1.00 92.12 89 GLY A C 1
ATOM 678 O O . GLY A 1 89 ? 2.259 19.410 4.313 1.00 92.12 89 GLY A O 1
ATOM 679 N N . VAL A 1 90 ? 1.931 17.285 3.653 1.00 92.38 90 VAL A N 1
ATOM 680 C CA . VAL A 1 90 ? 3.029 16.700 4.432 1.00 92.38 90 VAL A CA 1
ATOM 681 C C . VAL A 1 90 ? 4.168 16.305 3.499 1.00 92.38 90 VAL A C 1
ATOM 683 O O . VAL A 1 90 ? 4.012 15.453 2.627 1.00 92.38 90 VAL A O 1
ATOM 686 N N . GLU A 1 91 ? 5.337 16.905 3.708 1.00 93.94 91 GLU A N 1
ATOM 687 C CA . GLU A 1 91 ? 6.563 16.505 3.022 1.00 93.94 91 GLU A CA 1
ATOM 688 C C . GLU A 1 91 ? 7.161 15.277 3.723 1.00 93.94 91 GLU A C 1
ATOM 690 O O . GLU A 1 91 ? 7.594 15.338 4.876 1.00 93.94 91 GLU A O 1
ATOM 695 N N . ILE A 1 92 ? 7.130 14.137 3.038 1.00 95.38 92 ILE A N 1
ATOM 696 C CA . ILE A 1 92 ? 7.563 12.841 3.559 1.00 95.38 92 ILE A CA 1
ATOM 697 C C . ILE A 1 92 ? 8.270 12.056 2.457 1.00 95.38 92 ILE A C 1
ATOM 699 O O . ILE A 1 92 ? 7.827 12.053 1.309 1.00 95.38 92 ILE A O 1
ATOM 703 N N . ASP A 1 93 ? 9.377 11.403 2.812 1.00 95.50 93 ASP A N 1
ATOM 704 C CA . ASP A 1 93 ? 10.140 10.573 1.881 1.00 95.50 93 ASP A CA 1
ATOM 705 C C . ASP A 1 93 ? 9.303 9.385 1.373 1.00 95.50 93 ASP A C 1
ATOM 707 O O . ASP A 1 93 ? 8.550 8.756 2.126 1.00 95.50 93 ASP A O 1
ATOM 711 N N . GLY A 1 94 ? 9.483 9.048 0.094 1.00 94.62 94 GLY A N 1
ATOM 712 C CA . GLY A 1 94 ? 8.775 7.947 -0.564 1.00 94.62 94 GLY A CA 1
ATOM 713 C C . GLY A 1 94 ? 7.325 8.277 -0.932 1.00 94.62 94 GLY A C 1
ATOM 714 O O . GLY A 1 94 ? 6.903 9.432 -0.914 1.00 94.62 94 GLY A O 1
ATOM 715 N N . PHE A 1 95 ? 6.551 7.254 -1.282 1.00 96.56 95 PHE A N 1
ATOM 716 C CA . PHE A 1 95 ? 5.146 7.356 -1.675 1.00 96.56 95 PHE A CA 1
ATOM 717 C C . PHE A 1 95 ? 4.317 6.263 -1.014 1.00 96.56 95 PHE A C 1
ATOM 719 O O . PHE A 1 95 ? 4.740 5.118 -0.930 1.00 96.56 95 PHE A O 1
ATOM 726 N N . GLY A 1 96 ? 3.097 6.600 -0.603 1.00 95.38 96 GLY A N 1
ATOM 727 C CA . GLY A 1 96 ? 2.222 5.629 0.048 1.00 95.38 96 GLY A CA 1
ATOM 728 C C . GLY A 1 96 ? 2.524 5.456 1.531 1.00 95.38 96 GLY A C 1
ATOM 729 O O . GLY A 1 96 ? 2.406 4.355 2.062 1.00 95.38 96 GLY A O 1
ATOM 730 N N . ASN A 1 97 ? 2.896 6.543 2.209 1.00 96.31 97 ASN A N 1
ATOM 731 C CA . ASN A 1 97 ? 2.921 6.593 3.664 1.00 96.31 97 ASN A CA 1
ATOM 732 C C . ASN A 1 97 ? 1.526 6.975 4.177 1.00 96.31 97 ASN A C 1
ATOM 734 O O . ASN A 1 97 ? 1.077 8.096 3.949 1.00 96.31 97 ASN A O 1
ATOM 738 N N . TYR A 1 98 ? 0.820 6.066 4.843 1.00 96.38 98 TYR A N 1
ATOM 739 C CA . TYR A 1 98 ? -0.545 6.315 5.318 1.00 96.38 98 TYR A CA 1
ATOM 740 C C . TYR A 1 98 ? -0.900 5.458 6.532 1.00 96.38 98 TYR A C 1
ATOM 742 O O . TYR A 1 98 ? -0.237 4.466 6.836 1.00 96.38 98 TYR A O 1
ATOM 750 N N . ASN A 1 99 ? -1.950 5.847 7.253 1.00 94.81 99 ASN A N 1
ATOM 751 C CA . ASN A 1 99 ? -2.527 5.039 8.320 1.00 94.81 99 ASN A CA 1
ATOM 752 C C . ASN A 1 99 ? -3.941 4.586 7.944 1.00 94.81 99 ASN A C 1
ATOM 754 O O . ASN A 1 99 ? -4.697 5.342 7.331 1.00 94.81 99 ASN A O 1
ATOM 758 N N . LEU A 1 100 ? -4.287 3.365 8.347 1.00 92.50 100 LEU A N 1
ATOM 759 C CA . LEU A 1 100 ? -5.655 2.859 8.348 1.00 92.50 100 LEU A CA 1
ATOM 760 C C . LEU A 1 100 ? -6.093 2.594 9.780 1.00 92.50 100 LEU A C 1
ATOM 762 O O . LEU A 1 100 ? -5.357 1.996 10.569 1.00 92.50 100 LEU A O 1
ATOM 766 N N . GLU A 1 101 ? -7.303 3.032 10.096 1.00 90.50 101 GLU A N 1
ATOM 767 C CA . GLU A 1 101 ? -7.924 2.797 11.390 1.00 90.50 101 GLU A CA 1
ATOM 768 C C . GLU A 1 101 ? -8.879 1.612 11.275 1.00 90.50 101 GLU A C 1
ATOM 770 O O . GLU A 1 101 ? -9.753 1.571 10.406 1.00 90.50 101 GLU A O 1
ATOM 775 N N . VAL A 1 102 ? -8.711 0.637 12.160 1.00 87.00 102 VAL A N 1
ATOM 776 C CA . VAL A 1 102 ? -9.651 -0.470 12.311 1.00 87.00 102 VAL A CA 1
ATOM 777 C C . VAL A 1 102 ? -10.653 -0.061 13.373 1.00 87.00 102 VAL A C 1
ATOM 779 O O . VAL A 1 102 ? -10.290 0.165 14.531 1.00 87.00 102 VAL A O 1
ATOM 782 N N . GLY A 1 103 ? -11.914 0.063 12.971 1.00 85.25 103 GLY A N 1
ATOM 783 C CA . GLY A 1 103 ? -13.007 0.385 13.875 1.00 85.25 103 GLY A CA 1
ATOM 784 C C . GLY A 1 103 ? -13.440 -0.828 14.693 1.00 85.25 103 GLY A C 1
ATOM 785 O O . GLY A 1 103 ? -13.393 -1.965 14.224 1.00 85.25 103 GLY A O 1
ATOM 786 N N . GLY A 1 104 ? -13.900 -0.583 15.918 1.00 82.94 104 GLY A N 1
ATOM 787 C CA . GLY A 1 104 ? -14.588 -1.598 16.703 1.00 82.94 104 GLY A CA 1
ATOM 788 C C . GLY A 1 104 ? -15.883 -2.045 16.024 1.00 82.94 104 GLY A C 1
ATOM 789 O O . GLY A 1 104 ? -16.536 -1.269 15.325 1.00 82.94 104 GLY A O 1
ATOM 790 N N . VAL A 1 105 ? -16.254 -3.304 16.260 1.00 83.81 105 VAL A N 1
ATOM 791 C CA . VAL A 1 105 ? -17.419 -3.950 15.643 1.00 83.81 105 VAL A CA 1
ATOM 792 C C . VAL A 1 105 ? -18.695 -3.145 15.902 1.00 83.81 105 VAL A C 1
ATOM 794 O O . VAL A 1 105 ? -18.949 -2.700 17.031 1.00 83.81 105 VAL A O 1
ATOM 797 N N . GLU A 1 106 ? -19.503 -2.965 14.858 1.00 84.75 106 GLU A N 1
ATOM 798 C CA . GLU A 1 106 ? -20.793 -2.280 14.940 1.00 84.75 106 GLU A CA 1
ATOM 799 C C . GLU A 1 106 ? -21.694 -2.918 16.014 1.00 84.75 106 GLU A C 1
ATOM 801 O O . GLU A 1 106 ? -21.689 -4.129 16.230 1.00 84.75 106 GLU A O 1
ATOM 806 N N . GLY A 1 107 ? -22.439 -2.092 16.752 1.00 83.75 107 GLY A N 1
ATOM 807 C CA . GLY A 1 107 ? -23.304 -2.555 17.845 1.00 83.75 107 GLY A CA 1
ATOM 808 C C . GLY A 1 107 ? -22.584 -2.886 19.160 1.00 83.75 107 GLY A C 1
ATOM 809 O O . GLY A 1 107 ? -23.244 -3.230 20.139 1.00 83.75 107 GLY A O 1
ATOM 810 N N . THR A 1 108 ? -21.256 -2.746 19.235 1.00 85.06 108 THR A N 1
ATOM 811 C CA . THR A 1 108 ? -20.492 -2.927 20.484 1.00 85.06 108 THR A CA 1
ATOM 812 C C . THR A 1 108 ? -20.190 -1.600 21.190 1.00 85.06 108 THR A C 1
ATOM 814 O O . THR A 1 108 ? -20.319 -0.519 20.619 1.00 85.06 108 THR A O 1
ATOM 817 N N . LEU A 1 109 ? -19.694 -1.654 22.434 1.00 85.00 109 LEU A N 1
ATOM 818 C CA . LEU A 1 109 ? -19.184 -0.471 23.156 1.00 85.00 109 LEU A CA 1
ATOM 819 C C . LEU A 1 109 ? -17.971 0.190 22.473 1.00 85.00 109 LEU A C 1
ATOM 821 O O . LEU A 1 109 ? -17.569 1.298 22.855 1.00 85.00 109 LEU A O 1
ATOM 825 N N . LEU A 1 110 ? -17.356 -0.511 21.520 1.00 81.75 110 LEU A N 1
ATOM 826 C CA . LEU A 1 110 ? -16.245 -0.038 20.704 1.00 81.75 110 LEU A CA 1
ATOM 827 C C . LEU A 1 110 ? -16.705 0.443 19.321 1.00 81.75 110 LEU A C 1
ATOM 829 O O . LEU A 1 110 ? -15.870 0.925 18.562 1.00 81.75 110 LEU A O 1
ATOM 833 N N . ALA A 1 111 ? -18.005 0.377 19.007 1.00 79.56 111 ALA A N 1
ATOM 834 C CA . ALA A 1 111 ? -18.546 0.961 17.786 1.00 79.56 111 ALA A CA 1
ATOM 835 C C . ALA A 1 111 ? -18.158 2.448 17.710 1.00 79.56 111 ALA A C 1
ATOM 837 O O . ALA A 1 111 ? -18.280 3.188 18.692 1.00 79.56 111 ALA A O 1
ATOM 838 N N . ASN A 1 112 ? -17.657 2.870 16.547 1.00 75.75 112 ASN A N 1
ATOM 839 C CA . ASN A 1 112 ? -17.111 4.211 16.288 1.00 75.75 112 ASN A CA 1
ATOM 840 C C . ASN A 1 112 ? -15.845 4.572 17.084 1.00 75.75 112 ASN A C 1
ATOM 842 O O . ASN A 1 112 ? -15.518 5.751 17.223 1.00 75.75 112 ASN A O 1
ATOM 846 N N . LYS A 1 113 ? -15.127 3.584 17.626 1.00 80.69 113 LYS A N 1
ATOM 847 C CA . LYS A 1 113 ? -13.791 3.778 18.197 1.00 80.69 113 LYS A CA 1
ATOM 848 C C . LYS A 1 113 ? -12.766 3.042 17.351 1.00 80.69 113 LYS A C 1
ATOM 850 O O . LYS A 1 113 ? -12.993 1.896 16.974 1.00 80.69 113 LYS A O 1
ATOM 855 N N . SER A 1 114 ? -11.636 3.694 17.106 1.00 81.19 114 SER A N 1
ATOM 856 C CA . SER A 1 114 ? -10.443 3.044 16.570 1.00 81.19 114 SER A CA 1
ATOM 857 C C . SER A 1 114 ? -9.920 2.059 17.616 1.00 81.19 114 SER A C 1
ATOM 859 O O . SER A 1 114 ? -9.689 2.441 18.765 1.00 81.19 114 SER A O 1
ATOM 861 N N . VAL A 1 115 ? -9.811 0.782 17.253 1.00 85.12 115 VAL A N 1
ATOM 862 C CA . VAL A 1 115 ? -9.300 -0.285 18.132 1.00 85.12 115 VAL A CA 1
ATOM 863 C C . VAL A 1 115 ? -7.893 -0.725 17.742 1.00 85.12 115 VAL A C 1
ATOM 865 O O . VAL A 1 115 ? -7.161 -1.247 18.579 1.00 85.12 115 VAL A O 1
ATOM 868 N N . LEU A 1 116 ? -7.497 -0.489 16.490 1.00 86.44 116 LEU A N 1
ATOM 869 C CA . LEU A 1 116 ? -6.168 -0.785 15.971 1.00 86.44 116 LEU A CA 1
ATOM 870 C C . LEU A 1 116 ? -5.808 0.228 14.882 1.00 86.44 116 LEU A C 1
ATOM 872 O O . LEU A 1 116 ? -6.636 0.576 14.049 1.00 86.44 116 LEU A O 1
ATOM 876 N N . ASN A 1 117 ? -4.551 0.668 14.877 1.00 88.56 117 ASN A N 1
ATOM 877 C CA . ASN A 1 117 ? -4.004 1.535 13.840 1.00 88.56 117 ASN A CA 1
ATOM 878 C C . ASN A 1 117 ? -2.932 0.776 13.063 1.00 88.56 117 ASN A C 1
ATOM 880 O O . ASN A 1 117 ? -1.953 0.311 13.648 1.00 88.56 117 ASN A O 1
ATOM 884 N N . LEU A 1 118 ? -3.120 0.669 11.752 1.00 92.44 118 LEU A N 1
ATOM 885 C CA . LEU A 1 118 ? -2.166 0.078 10.824 1.00 92.44 118 LEU A CA 1
ATOM 886 C C . LEU A 1 118 ? -1.403 1.206 10.134 1.00 92.44 118 LEU A C 1
ATOM 888 O O . LEU A 1 118 ? -2.0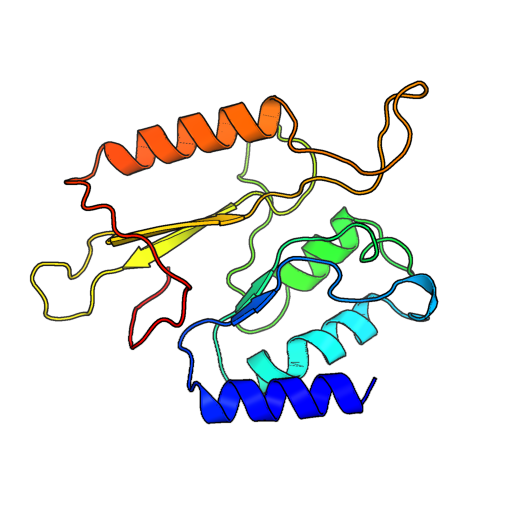17 2.076 9.520 1.00 92.44 118 LEU A O 1
ATOM 892 N N . TYR A 1 119 ? -0.077 1.194 10.233 1.00 94.69 119 TYR A N 1
ATOM 893 C CA . TYR A 1 119 ? 0.784 2.188 9.597 1.00 94.69 119 TYR A CA 1
ATOM 894 C C . TYR A 1 119 ? 1.522 1.551 8.430 1.00 94.69 119 TYR A C 1
ATOM 896 O O . TYR A 1 119 ? 2.205 0.540 8.587 1.00 94.69 119 TYR A O 1
ATOM 904 N N . PHE A 1 120 ? 1.390 2.180 7.274 1.00 96.75 120 PHE A N 1
ATOM 905 C CA . PHE A 1 120 ? 1.968 1.775 6.008 1.00 96.75 120 PHE A CA 1
ATOM 906 C C . PHE A 1 120 ? 3.061 2.782 5.680 1.00 96.75 120 PHE A C 1
ATOM 908 O O . PHE A 1 120 ? 2.793 3.982 5.634 1.00 96.75 120 PHE A O 1
ATOM 915 N N . LEU A 1 121 ? 4.301 2.312 5.546 1.00 95.25 121 LEU A N 1
ATOM 916 C CA . LEU A 1 121 ? 5.459 3.169 5.312 1.00 95.25 121 LEU A CA 1
ATOM 917 C C . LEU A 1 121 ? 6.262 2.662 4.123 1.00 95.25 121 LEU A C 1
ATOM 919 O O . LEU A 1 121 ? 6.532 1.468 4.011 1.00 95.25 121 LEU A O 1
ATOM 923 N N . ASP A 1 122 ? 6.695 3.595 3.286 1.00 95.62 122 ASP A N 1
ATOM 924 C CA . ASP A 1 122 ? 7.556 3.314 2.146 1.00 95.62 122 ASP A CA 1
ATOM 925 C C . ASP A 1 122 ? 9.035 3.389 2.546 1.00 95.62 122 ASP A C 1
ATOM 927 O O . ASP A 1 122 ? 9.641 4.457 2.529 1.00 95.62 122 ASP A O 1
ATOM 931 N N . SER A 1 123 ? 9.670 2.263 2.866 1.00 91.12 123 SER A N 1
ATOM 932 C CA . SER A 1 123 ? 11.098 2.249 3.227 1.00 91.12 123 SER A CA 1
ATOM 933 C C . SER A 1 123 ? 12.061 2.626 2.091 1.00 91.12 123 SER A C 1
ATOM 935 O O . SER A 1 123 ? 13.272 2.706 2.319 1.00 91.12 123 SER A O 1
ATOM 937 N N . GLY A 1 124 ? 11.552 2.876 0.885 1.00 89.31 124 GLY A N 1
ATOM 938 C CA . GLY A 1 124 ? 12.333 3.146 -0.311 1.00 89.31 124 GLY A CA 1
ATOM 939 C C . GLY A 1 124 ? 12.884 1.876 -0.960 1.00 89.31 124 GLY A C 1
ATOM 940 O O . GLY A 1 124 ? 12.579 0.757 -0.557 1.00 89.31 124 GLY A O 1
ATOM 941 N N . ASP A 1 125 ? 13.701 2.079 -1.991 1.00 87.88 125 ASP A N 1
ATOM 942 C CA . ASP A 1 125 ? 14.308 1.018 -2.802 1.00 87.88 125 ASP A CA 1
ATOM 943 C C . ASP A 1 125 ? 15.731 0.700 -2.320 1.00 87.88 125 ASP A C 1
ATOM 945 O O . ASP A 1 125 ? 15.943 -0.162 -1.463 1.00 87.88 125 ASP A O 1
ATOM 949 N N . ARG A 1 126 ? 16.722 1.445 -2.814 1.00 89.06 126 ARG A N 1
ATOM 950 C CA . ARG A 1 126 ? 18.132 1.259 -2.470 1.00 89.06 126 ARG A CA 1
ATOM 951 C C . ARG A 1 126 ? 18.656 2.419 -1.651 1.00 89.06 126 ARG A C 1
ATOM 953 O O . ARG A 1 126 ? 18.088 3.513 -1.627 1.00 89.06 126 ARG A O 1
ATOM 960 N N . SER A 1 127 ? 19.765 2.173 -0.967 1.00 89.69 127 SER A N 1
ATOM 961 C CA . SER A 1 127 ? 20.497 3.230 -0.287 1.00 89.69 127 SER A CA 1
ATOM 962 C C . SER A 1 127 ? 20.901 4.318 -1.283 1.00 89.69 127 SER A C 1
ATOM 964 O O . SER A 1 127 ? 21.536 4.050 -2.301 1.00 89.69 127 SER A O 1
ATOM 966 N N . THR A 1 128 ? 20.566 5.562 -0.957 1.00 88.44 128 THR A N 1
ATOM 967 C CA . THR A 1 128 ? 21.024 6.757 -1.677 1.00 88.44 128 THR A CA 1
ATOM 968 C C . THR A 1 128 ? 22.352 7.288 -1.129 1.00 88.44 128 THR A C 1
ATOM 970 O O . THR A 1 128 ? 22.909 8.249 -1.655 1.00 88.44 128 THR A O 1
ATOM 973 N N . VAL A 1 129 ? 22.879 6.670 -0.066 1.00 90.44 129 VAL A N 1
ATOM 974 C CA . VAL A 1 129 ? 24.136 7.053 0.579 1.00 90.44 129 VAL A CA 1
ATOM 975 C C . VAL A 1 129 ? 25.258 6.202 -0.002 1.00 90.44 129 VAL A C 1
ATOM 977 O O . VAL A 1 129 ? 25.314 5.001 0.244 1.00 90.44 129 VAL A O 1
ATOM 980 N N . TRP A 1 130 ? 26.171 6.823 -0.753 1.00 91.38 130 TRP A N 1
ATOM 981 C CA . TRP A 1 130 ? 27.147 6.104 -1.586 1.00 91.38 130 TRP A CA 1
ATOM 982 C C . TRP A 1 130 ? 28.072 5.141 -0.822 1.00 91.38 130 TRP A C 1
ATOM 984 O O . TRP A 1 130 ? 28.517 4.151 -1.395 1.00 91.38 130 TRP A O 1
ATOM 994 N N . TRP A 1 131 ? 28.352 5.398 0.461 1.00 93.56 131 TRP A N 1
ATOM 995 C CA . TRP A 1 131 ? 29.181 4.521 1.302 1.00 93.56 131 TRP A CA 1
ATOM 996 C C . TRP A 1 131 ? 28.388 3.459 2.075 1.00 93.56 131 TRP A C 1
ATOM 998 O O . TRP A 1 131 ? 28.990 2.622 2.745 1.00 93.56 131 TRP A O 1
ATOM 1008 N N . ILE A 1 132 ? 27.054 3.486 2.015 1.00 91.94 132 ILE A N 1
ATOM 1009 C CA . ILE A 1 132 ? 26.188 2.477 2.631 1.00 91.94 132 ILE A CA 1
ATOM 1010 C C . ILE A 1 132 ? 25.579 1.664 1.489 1.00 91.94 132 ILE A C 1
ATOM 1012 O O . ILE A 1 132 ? 24.603 2.111 0.889 1.00 91.94 132 ILE A O 1
ATOM 1016 N N . PRO A 1 133 ? 26.141 0.498 1.135 1.00 91.19 133 PRO A N 1
ATOM 1017 C CA . PRO A 1 133 ? 25.556 -0.344 0.102 1.00 91.19 133 PRO A CA 1
ATOM 1018 C C . PRO A 1 133 ? 24.260 -1.000 0.604 1.00 91.19 133 PRO A C 1
ATOM 1020 O O . PRO A 1 133 ? 24.065 -1.181 1.805 1.00 91.19 133 PRO A O 1
ATOM 1023 N N . GLY A 1 134 ? 23.398 -1.420 -0.323 1.00 90.88 134 GLY A N 1
ATOM 1024 C CA . GLY A 1 134 ? 22.200 -2.206 -0.017 1.00 90.88 134 GLY A CA 1
ATOM 1025 C C . GLY A 1 134 ? 20.894 -1.424 -0.141 1.00 90.88 134 GLY A C 1
ATOM 1026 O O . GLY A 1 134 ? 20.753 -0.571 -1.021 1.00 90.88 134 GLY A O 1
ATOM 1027 N N . TYR A 1 135 ? 19.927 -1.772 0.706 1.00 89.38 135 TYR A N 1
ATOM 1028 C CA . TYR A 1 135 ? 18.539 -1.314 0.622 1.00 89.38 135 TYR A CA 1
ATOM 1029 C C . TYR A 1 135 ? 18.295 0.032 1.310 1.00 89.38 135 TYR A C 1
ATOM 1031 O O . TYR A 1 135 ? 19.104 0.507 2.112 1.00 89.38 135 TYR A O 1
ATOM 1039 N N . GLY A 1 136 ? 17.164 0.649 0.967 1.00 89.25 136 GLY A N 1
ATOM 1040 C CA . GLY A 1 136 ? 16.617 1.806 1.659 1.00 89.25 136 GLY A CA 1
ATOM 1041 C C . GLY A 1 136 ? 16.245 1.508 3.116 1.00 89.25 136 GLY A C 1
ATOM 1042 O O . GLY A 1 136 ? 16.354 0.388 3.613 1.00 89.25 136 GLY A O 1
ATOM 1043 N N . TRP A 1 137 ? 15.831 2.551 3.828 1.00 91.50 137 TRP A N 1
ATOM 1044 C CA . TRP A 1 137 ? 15.371 2.468 5.211 1.00 91.50 137 TRP A CA 1
ATOM 1045 C C . TRP A 1 137 ? 14.422 3.623 5.502 1.00 91.50 137 TRP A C 1
ATOM 1047 O O . TRP A 1 137 ? 14.484 4.662 4.841 1.00 91.50 137 TRP A O 1
ATOM 1057 N N . ILE A 1 138 ? 13.613 3.460 6.549 1.00 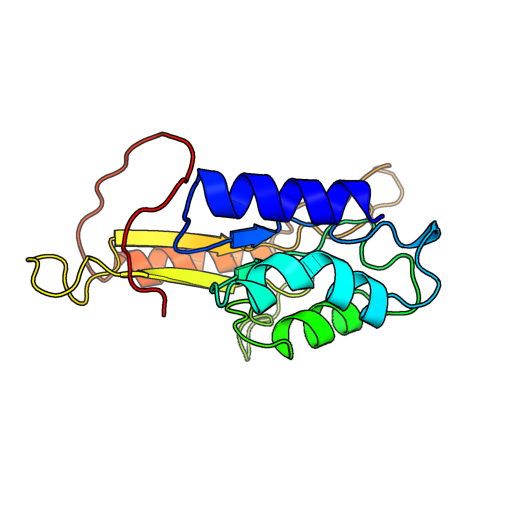93.25 138 ILE A N 1
ATOM 1058 C CA . ILE A 1 138 ? 12.703 4.494 7.045 1.00 93.25 138 ILE A CA 1
ATOM 1059 C C . ILE A 1 138 ? 13.486 5.762 7.415 1.00 93.25 138 ILE A C 1
ATOM 1061 O O . ILE A 1 138 ? 14.343 5.759 8.307 1.00 93.25 138 ILE A O 1
ATOM 1065 N N . LYS A 1 139 ? 13.178 6.863 6.732 1.00 93.56 139 LYS A N 1
ATOM 1066 C CA . LYS A 1 139 ? 13.843 8.161 6.877 1.00 93.56 139 LYS A CA 1
ATOM 1067 C C . LYS A 1 139 ? 13.289 8.960 8.054 1.00 93.56 139 LYS A C 1
ATOM 1069 O O . LYS A 1 139 ? 12.253 8.638 8.633 1.00 93.56 139 LYS A O 1
ATOM 1074 N N . ALA A 1 140 ? 13.997 10.028 8.418 1.00 95.88 140 ALA A N 1
ATOM 1075 C CA . ALA A 1 140 ? 13.616 10.880 9.542 1.00 95.88 140 ALA A CA 1
ATOM 1076 C C . ALA A 1 140 ? 12.243 11.548 9.338 1.00 95.88 140 ALA A C 1
ATOM 1078 O O . ALA A 1 140 ? 11.476 11.635 10.294 1.00 95.88 140 ALA A O 1
ATOM 1079 N N . SER A 1 141 ? 11.907 11.954 8.107 1.00 96.88 141 SER A N 1
ATOM 1080 C CA . SER A 1 141 ? 10.595 12.529 7.764 1.00 96.88 141 SER A CA 1
ATOM 1081 C C . SER A 1 141 ? 9.451 11.550 8.064 1.00 96.88 141 SER A C 1
ATOM 1083 O O . SER A 1 141 ? 8.455 11.911 8.685 1.00 96.88 141 SER A O 1
ATOM 1085 N N . GLN A 1 142 ? 9.643 10.274 7.731 1.00 96.06 142 GLN A N 1
ATOM 1086 C CA . GLN A 1 142 ? 8.677 9.204 7.958 1.00 96.06 142 GLN A CA 1
ATOM 1087 C C . GLN A 1 142 ? 8.538 8.846 9.438 1.00 96.06 142 GLN A C 1
ATOM 1089 O O . GLN A 1 142 ? 7.427 8.638 9.919 1.00 96.06 142 GLN A O 1
ATOM 1094 N N . GLN A 1 143 ? 9.647 8.829 10.185 1.00 96.00 143 GLN A N 1
ATOM 1095 C CA . GLN A 1 143 ? 9.618 8.660 11.644 1.00 96.00 143 GLN A CA 1
ATOM 1096 C C . GLN A 1 143 ? 8.879 9.819 12.325 1.00 96.00 143 GLN A C 1
ATOM 1098 O O . GLN A 1 143 ? 8.091 9.594 13.245 1.00 96.00 143 GLN A O 1
ATOM 1103 N N . ALA A 1 144 ? 9.122 11.055 11.874 1.00 96.12 144 ALA A N 1
ATOM 1104 C CA . ALA A 1 144 ? 8.461 12.246 12.391 1.00 96.12 144 ALA A CA 1
ATOM 1105 C C . ALA A 1 144 ? 6.953 12.205 12.122 1.00 96.12 144 ALA A C 1
ATOM 1107 O O . ALA A 1 144 ? 6.170 12.382 13.057 1.00 96.12 144 ALA A O 1
ATOM 1108 N N . TRP A 1 145 ? 6.557 11.885 10.888 1.00 95.81 145 TRP A N 1
ATOM 1109 C CA . TRP A 1 145 ? 5.160 11.683 10.518 1.00 95.81 145 TRP A CA 1
ATOM 1110 C C . TRP A 1 145 ? 4.505 10.586 11.358 1.00 95.81 145 TRP A C 1
ATOM 1112 O O . TRP A 1 145 ? 3.509 10.853 12.021 1.00 95.81 145 TRP A O 1
ATOM 1122 N N . PHE A 1 146 ? 5.101 9.391 11.431 1.00 94.44 146 PHE A N 1
ATOM 1123 C CA . PHE A 1 146 ? 4.573 8.284 12.232 1.00 94.44 146 PHE A CA 1
ATOM 1124 C C . PHE A 1 146 ? 4.348 8.702 13.688 1.00 94.44 146 PHE A C 1
ATOM 1126 O O . PHE A 1 146 ? 3.280 8.461 14.251 1.00 94.44 146 PHE A O 1
ATOM 1133 N N . LYS A 1 147 ? 5.336 9.368 14.299 1.00 94.19 147 LYS A N 1
ATOM 1134 C CA . LYS A 1 147 ? 5.237 9.841 15.681 1.00 94.19 147 LYS A CA 1
ATOM 1135 C C . LYS A 1 147 ? 4.121 10.873 15.840 1.00 94.19 147 LYS A C 1
ATOM 1137 O O . LYS A 1 147 ? 3.353 10.779 16.793 1.00 94.19 147 LYS A O 1
ATOM 1142 N N . GLN A 1 148 ? 4.021 11.843 14.934 1.00 93.38 148 GLN A N 1
ATOM 1143 C CA . GLN A 1 148 ? 2.994 12.882 14.982 1.00 93.38 148 GLN A CA 1
ATOM 1144 C C . GLN A 1 148 ? 1.590 12.299 14.791 1.00 93.38 148 GLN A C 1
ATOM 1146 O O . GLN A 1 148 ? 0.698 12.586 15.589 1.00 93.38 148 GLN A O 1
ATOM 1151 N N . THR A 1 149 ? 1.410 11.441 13.790 1.00 91.56 149 THR A N 1
ATOM 1152 C CA . THR A 1 149 ? 0.146 10.757 13.511 1.00 91.56 149 THR A CA 1
ATOM 1153 C C . THR A 1 149 ? -0.254 9.876 14.688 1.00 91.56 149 THR A C 1
ATOM 1155 O O . THR A 1 149 ? -1.361 10.020 15.202 1.00 91.56 149 THR A O 1
ATOM 1158 N N . SER A 1 150 ? 0.663 9.057 15.209 1.00 90.94 150 SER A N 1
ATOM 1159 C CA . SER A 1 150 ? 0.410 8.219 16.386 1.00 90.94 150 SER A CA 1
ATOM 1160 C C . SER A 1 150 ? -0.011 9.039 17.604 1.00 90.94 150 SER A C 1
ATOM 1162 O O . SER A 1 150 ? -0.997 8.701 18.257 1.00 90.94 150 SER A O 1
ATOM 1164 N N . LEU A 1 151 ? 0.660 10.163 17.874 1.00 90.19 151 LEU A N 1
ATOM 1165 C CA . LEU A 1 151 ? 0.265 11.066 18.955 1.00 90.19 151 LEU A CA 1
ATOM 1166 C C . LEU A 1 151 ? -1.122 11.673 18.721 1.00 90.19 151 LEU A C 1
ATOM 1168 O O . LEU A 1 151 ? -1.919 11.695 19.650 1.00 90.19 151 LEU A O 1
ATOM 1172 N N . SER A 1 152 ? -1.443 12.121 17.503 1.00 87.75 152 SER A N 1
ATOM 1173 C CA . SER A 1 152 ? -2.769 12.684 17.205 1.00 87.75 152 SER A CA 1
ATOM 1174 C C . SER A 1 152 ? -3.903 11.670 17.379 1.00 87.75 152 SER A C 1
ATOM 1176 O O . SER A 1 152 ? -4.979 12.030 17.853 1.00 87.75 152 SER A O 1
ATOM 1178 N N . LEU A 1 153 ? -3.644 10.396 17.074 1.00 84.00 153 LEU A N 1
ATOM 1179 C CA . LEU A 1 153 ? -4.619 9.313 17.192 1.00 84.00 153 LEU A CA 1
ATOM 1180 C C . LEU A 1 153 ? -4.779 8.845 18.648 1.00 84.00 153 LEU A C 1
ATOM 1182 O O . LEU A 1 153 ? -5.875 8.473 19.061 1.00 84.00 153 LEU A O 1
ATOM 1186 N N . GLN A 1 154 ? -3.729 8.954 19.471 1.00 74.88 154 GLN A N 1
ATOM 1187 C CA . GLN A 1 154 ? -3.794 8.675 20.914 1.00 74.88 154 GLN A CA 1
ATOM 1188 C C . GLN A 1 154 ? -4.684 9.657 21.690 1.00 74.88 154 GLN A C 1
ATOM 1190 O O . GLN A 1 154 ? -5.189 9.309 22.760 1.00 74.88 154 GLN A O 1
ATOM 1195 N N . VAL A 1 155 ? -4.923 10.865 21.166 1.00 53.69 155 VAL A N 1
ATOM 1196 C CA . VAL A 1 155 ? -5.773 11.875 21.827 1.00 53.69 155 VAL A CA 1
ATOM 1197 C C . VAL A 1 155 ? -7.255 11.444 21.869 1.00 53.69 155 VAL A C 1
ATOM 1199 O O . VAL A 1 155 ? -8.037 12.010 22.630 1.00 53.69 155 VAL A O 1
ATOM 1202 N N . ASN A 1 156 ? -7.631 10.349 21.192 1.00 43.81 156 ASN A N 1
ATOM 1203 C CA . ASN A 1 156 ? -8.958 9.733 21.262 1.00 43.81 156 ASN A CA 1
ATOM 1204 C C . ASN A 1 156 ? -8.941 8.296 21.845 1.00 43.81 156 ASN A C 1
ATOM 1206 O O . ASN A 1 156 ? -9.241 7.331 21.156 1.00 43.81 156 ASN A O 1
ATOM 1210 N N . LYS A 1 157 ? -8.738 8.202 23.171 1.00 40.69 157 LYS A N 1
ATOM 1211 C CA . LYS A 1 157 ? -9.068 7.079 24.095 1.00 40.69 157 LYS A CA 1
ATOM 1212 C C . LYS A 1 157 ? -8.202 5.792 24.092 1.00 40.69 157 LYS A C 1
ATOM 1214 O O . LYS A 1 157 ? -7.984 5.147 23.083 1.00 40.69 157 LYS A O 1
ATOM 1219 N N . LEU A 1 158 ? -7.858 5.414 25.336 1.00 30.28 158 LEU A N 1
ATOM 1220 C CA . LEU A 1 158 ? -7.511 4.114 25.954 1.00 30.28 158 LEU A CA 1
ATOM 1221 C C . LEU A 1 158 ? -6.782 3.049 25.102 1.00 30.28 158 LEU A C 1
ATOM 1223 O O . LEU A 1 158 ? -7.390 2.328 24.320 1.00 30.28 158 LEU A O 1
ATOM 1227 N N . VAL A 1 159 ? -5.488 2.867 25.386 1.00 30.06 159 VAL A N 1
ATOM 1228 C CA . VAL A 1 159 ? -4.619 1.829 24.808 1.00 30.06 159 VAL A CA 1
ATOM 1229 C C . VAL A 1 159 ? -4.770 0.505 25.569 1.00 30.06 159 VAL A C 1
ATOM 1231 O O . VAL A 1 159 ? -4.482 0.444 26.763 1.00 30.06 159 VAL A O 1
ATOM 1234 N N . ILE A 1 160 ? -5.143 -0.569 24.867 1.00 27.19 160 ILE A N 1
ATOM 1235 C CA . ILE A 1 160 ? -4.839 -1.955 25.257 1.00 27.19 160 ILE A CA 1
ATOM 1236 C C . ILE A 1 160 ? -3.931 -2.521 24.162 1.00 27.19 160 ILE A C 1
ATOM 1238 O O . ILE A 1 160 ? -4.282 -2.487 22.988 1.00 27.19 160 ILE A O 1
ATOM 1242 N N . CYS A 1 161 ? -2.750 -3.005 24.542 1.00 24.39 161 CYS A N 1
ATOM 1243 C CA . CYS A 1 161 ? -1.771 -3.591 23.631 1.00 24.39 161 CYS A CA 1
ATOM 1244 C C . CYS A 1 161 ? -1.808 -5.119 23.778 1.00 24.39 161 CYS A C 1
ATOM 1246 O O . CYS A 1 161 ? -1.703 -5.613 24.901 1.00 24.39 161 CYS A O 1
ATOM 1248 N N . HIS A 1 162 ? -1.934 -5.865 22.677 1.00 24.20 162 HIS A N 1
ATOM 1249 C CA . HIS A 1 162 ? -1.669 -7.305 22.657 1.00 24.20 162 HIS A CA 1
ATOM 1250 C C . HIS A 1 162 ? -0.903 -7.713 21.392 1.00 24.20 162 HIS A C 1
ATOM 1252 O O . HIS A 1 162 ? -1.095 -7.167 20.310 1.00 24.20 162 HIS A O 1
ATOM 1258 N N . HIS A 1 163 ? 0.002 -8.666 21.590 1.00 30.61 163 HIS A N 1
ATOM 1259 C CA . HIS A 1 163 ? 0.949 -9.249 20.644 1.00 30.61 163 HIS A CA 1
ATOM 1260 C C . HIS A 1 163 ? 0.274 -10.421 19.906 1.00 30.61 163 HIS A C 1
ATOM 1262 O O . HIS A 1 163 ? -0.188 -11.308 20.617 1.00 30.61 163 HIS A O 1
ATOM 1268 N N . LEU A 1 164 ? 0.203 -10.435 18.561 1.00 30.50 164 LEU A N 1
ATOM 1269 C CA . LEU A 1 164 ? 0.241 -11.618 17.659 1.00 30.50 164 LEU A CA 1
ATOM 1270 C C . LEU A 1 164 ? -0.272 -11.308 16.236 1.00 30.50 164 LEU A C 1
ATOM 1272 O O . LEU A 1 164 ? -0.934 -10.300 16.010 1.00 30.50 164 LEU A O 1
ATOM 1276 N N . GLY A 1 165 ? 0.108 -12.180 15.290 1.00 29.86 165 GLY A N 1
ATOM 1277 C CA . GLY A 1 165 ? -0.111 -12.072 13.843 1.00 29.86 165 GLY A CA 1
ATOM 1278 C C . GLY A 1 165 ? -1.554 -11.784 13.428 1.00 29.86 165 GLY A C 1
ATOM 1279 O O . GLY A 1 165 ? -2.507 -12.248 14.049 1.00 29.86 165 GLY A O 1
ATOM 1280 N N . VAL A 1 166 ? -1.695 -10.983 12.374 1.00 37.03 166 VAL A N 1
ATOM 1281 C CA . VAL A 1 166 ? -2.959 -10.342 12.011 1.00 37.03 166 VAL A CA 1
ATOM 1282 C C . VAL A 1 166 ? -3.691 -11.174 10.954 1.00 37.03 166 VAL A C 1
ATOM 1284 O O . VAL A 1 166 ? -3.446 -11.033 9.761 1.00 37.03 166 VAL A O 1
ATOM 1287 N N . ILE A 1 167 ? -4.596 -12.035 11.419 1.00 32.03 167 ILE A N 1
ATOM 1288 C CA . ILE A 1 167 ? -5.793 -12.474 10.690 1.00 32.03 167 ILE A CA 1
ATOM 1289 C C . ILE A 1 167 ? -6.949 -11.749 11.390 1.00 32.03 167 ILE A C 1
ATOM 1291 O O . ILE A 1 167 ? -7.172 -11.969 12.582 1.00 32.03 167 ILE A O 1
ATOM 1295 N N . LEU A 1 168 ? -7.606 -10.806 10.708 1.00 40.16 168 LEU A N 1
ATOM 1296 C CA . LEU A 1 168 ? -8.717 -10.033 11.279 1.00 40.16 168 LEU A CA 1
ATOM 1297 C C . LEU A 1 168 ? -10.044 -10.676 10.867 1.00 40.16 168 LEU A C 1
ATOM 1299 O O . LEU A 1 168 ? -10.260 -10.920 9.685 1.00 40.16 168 LEU A O 1
ATOM 1303 N N . THR A 1 169 ? -10.865 -10.956 11.880 1.00 34.16 169 THR A N 1
ATOM 1304 C CA . THR A 1 169 ? -12.286 -11.351 11.827 1.00 34.16 169 THR A CA 1
ATOM 1305 C C . THR A 1 169 ? -13.183 -10.089 11.890 1.00 34.16 169 THR A C 1
ATOM 1307 O O . THR A 1 169 ? -12.644 -9.023 12.212 1.00 34.16 169 THR A O 1
ATOM 1310 N N . PRO A 1 170 ? -14.525 -10.150 11.699 1.00 39.28 170 PRO A N 1
ATOM 1311 C CA . PRO A 1 170 ? -15.304 -9.077 11.070 1.00 39.28 170 PRO A CA 1
ATOM 1312 C C . PRO A 1 170 ? -15.105 -7.710 11.721 1.00 39.28 170 PRO A C 1
ATOM 1314 O O . PRO A 1 170 ? -15.585 -7.455 12.826 1.00 39.28 170 PRO A O 1
ATOM 1317 N N . CYS A 1 171 ? -14.403 -6.823 11.013 1.00 43.66 171 CYS A N 1
ATOM 1318 C CA . CYS A 1 171 ? -14.130 -5.439 11.407 1.00 43.66 171 CYS A CA 1
ATOM 1319 C C . CYS A 1 171 ? -14.454 -4.469 10.265 1.00 43.66 171 CYS A C 1
ATOM 1321 O O . CYS A 1 171 ? -14.375 -4.813 9.086 1.00 43.66 171 CYS A O 1
ATOM 1323 N N . THR A 1 172 ? -14.790 -3.223 10.606 1.00 45.19 172 THR A N 1
ATOM 1324 C CA . THR A 1 172 ? -15.016 -2.164 9.613 1.00 45.19 172 THR A CA 1
ATOM 1325 C C . THR A 1 172 ? -13.754 -1.318 9.447 1.00 45.19 172 THR A C 1
ATOM 1327 O O . THR A 1 172 ? -13.204 -0.819 10.430 1.00 45.19 172 THR A O 1
ATOM 1330 N N . PHE A 1 173 ? -13.311 -1.140 8.202 1.00 46.66 173 PHE A N 1
ATOM 1331 C CA . PHE A 1 173 ? -12.162 -0.304 7.836 1.00 46.66 173 PHE A CA 1
ATOM 1332 C C . PHE A 1 173 ? -12.640 1.015 7.219 1.00 46.66 173 PHE A C 1
ATOM 1334 O O . PHE A 1 173 ? -13.536 0.994 6.367 1.00 46.66 173 PHE A O 1
ATOM 1341 N N . TYR A 1 174 ? -12.028 2.133 7.621 1.00 48.03 174 TYR A N 1
ATOM 1342 C CA . TYR A 1 174 ? -12.344 3.484 7.135 1.00 48.03 174 TYR A CA 1
ATOM 1343 C C . TYR A 1 174 ? -11.128 4.190 6.526 1.00 48.03 174 TYR A C 1
ATOM 1345 O O . TYR A 1 174 ? -10.018 4.160 7.104 1.00 48.03 174 TYR A O 1
#

InterPro domains:
  IPR004843 Calcineurin-like, phosphoesterase domain [PF00149] (5-166)
  IPR029052 Metallo-dependent phosphatase-like [G3DSA:3.60.21.10] (2-165)
  IPR029052 Metallo-dependent phosphatase-like [SSF56300] (2-165)

Radius of gyration: 17.18 Å; chains: 1; bounding box: 52×40×45 Å

Sequence (174 aa):
DLNTTAFLYRVIRAEDPDLVVFTGDNIFGADSTDAAKSMDAAIAPAITMNLRWAAVLGNHDQEGTLSREGVMRHLVGMKNTLSRFNPEGVEIDGFGNYNLEVGGVEGTLLANKSVLNLYFLDSGDRSTVWWIPGYGWIKASQQAWFKQTSLSLQVNKLVICHHLGVILTPCTFY

Secondary structure (DSSP, 8-state):
-HHHHHHHHHHHHHH--SEEEEES--S-GGG-SSHHHHHHHHHHHHHHTT-EEEEE--SGGGSSSS-HHHHHHHHHHSTTB----SPTT---SSS--EEEEEEBPTTSTTBTSEEEEEEE----SB--STTS-SB----HHHHHHHHHHHHHHHTSS------------S-EE-

Organism: Aegilops tauschii subsp. strangulata (NCBI:txid200361)

pLDDT: mean 85.44, std 18.66, range [24.2, 98.31]

Foldseek 3Di:
DVVLLVVLLVVCVVLVFQEAEAEACLDQAVPPQDLLVSNCSSCVSCVVVVHAYEYEHEQRSCNHDAHQQRSLVSQVPDPNYPFDWDDPPQDAPGTRFDKKFWFDDPPDPRHVPGQDIDTRDHQYHFDPDPVDGGGGGHDPSSVVVVVVVVVVSPVGDDDDDDDDDDRDDDIDID